Protein AF-A0A317H8D3-F1 (afdb_monomer)

Sequence (75 aa):
MEPEVKDFLKRIVWSVFFGLLWLMLNMTLGIYFDLLFIHDKIDMGNIFFYVFVILSLSGLIWYYAKTWKKKFPHG

pLDDT: mean 89.5, std 11.1, range [43.91, 97.81]

Radius of gyration: 17.22 Å; Cα contacts (8 Å, |Δi|>4): 31; chains: 1; bounding box: 41×16×49 Å

Solvent-accessible surface area (backbone atoms only — not comparable to full-atom values): 4327 Å² total; per-residue (Å²): 128,60,71,65,60,51,52,50,49,51,52,48,52,50,53,52,49,54,52,52,50,52,49,52,50,48,46,45,52,22,59,76,65,45,31,65,62,71,80,94,60,89,48,70,62,32,53,54,44,54,52,47,51,52,53,50,49,53,48,50,53,49,50,48,51,54,58,72,63,56,72,74,81,78,130

Mean predicted aligned error: 5.31 Å

Structure (mmCIF, N/CA/C/O backbone):
data_AF-A0A317H8D3-F1
#
_entry.id   AF-A0A317H8D3-F1
#
loop_
_atom_site.group_PDB
_atom_site.id
_atom_site.type_symbol
_atom_site.label_atom_id
_atom_site.label_alt_id
_atom_site.label_comp_id
_atom_site.label_asym_id
_atom_site.label_entity_id
_atom_site.label_seq_id
_atom_site.pdbx_PDB_ins_code
_atom_site.Cartn_x
_atom_site.Cartn_y
_atom_site.Cartn_z
_atom_site.occupancy
_atom_site.B_iso_or_equiv
_atom_site.auth_seq_id
_atom_site.auth_comp_id
_atom_site.auth_asym_id
_atom_site.auth_atom_id
_atom_site.pdbx_PDB_model_num
ATOM 1 N N . MET A 1 1 ? -26.143 8.429 15.960 1.00 64.25 1 MET A N 1
ATOM 2 C CA . MET A 1 1 ? -25.544 7.129 15.591 1.00 64.25 1 MET A CA 1
ATOM 3 C C . MET A 1 1 ? -24.869 6.595 16.832 1.00 64.25 1 MET A C 1
ATOM 5 O O . MET A 1 1 ? -24.131 7.361 17.445 1.00 64.25 1 MET A O 1
ATOM 9 N N . GLU A 1 2 ? -25.152 5.356 17.221 1.00 87.94 2 GLU A N 1
ATOM 10 C CA . GL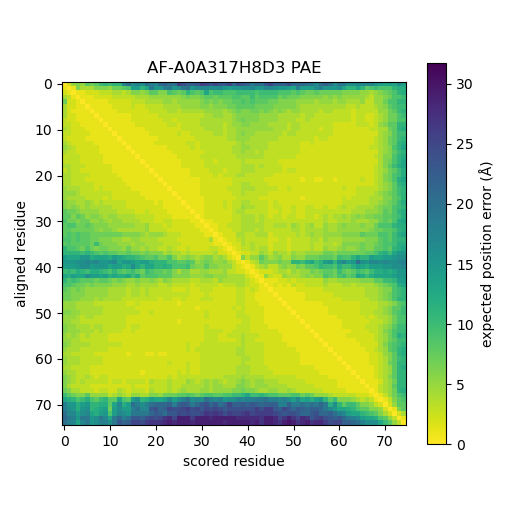U A 1 2 ? -24.467 4.730 18.353 1.00 87.94 2 GLU A CA 1
ATOM 11 C C . GLU A 1 2 ? -22.947 4.728 18.111 1.00 87.94 2 GLU A C 1
ATOM 13 O O . GLU A 1 2 ? -22.518 4.546 16.961 1.00 87.94 2 GLU A O 1
ATOM 18 N N . PRO A 1 3 ? -22.125 4.977 19.148 1.00 86.38 3 PRO A N 1
ATOM 19 C CA . PRO A 1 3 ? -20.670 5.046 19.011 1.00 86.38 3 PRO A CA 1
ATOM 20 C C . PRO A 1 3 ? -20.075 3.815 18.314 1.00 86.38 3 PRO A C 1
ATOM 22 O O . PRO A 1 3 ? -19.212 3.957 17.450 1.00 86.38 3 PRO A O 1
ATOM 25 N N . GLU A 1 4 ? -20.613 2.629 18.600 1.00 84.75 4 GLU A N 1
ATOM 26 C CA . GLU A 1 4 ? -20.185 1.359 18.004 1.00 84.75 4 GLU A CA 1
ATOM 27 C C . GLU A 1 4 ? -20.419 1.297 16.493 1.00 84.75 4 GLU A C 1
ATOM 29 O O . GLU A 1 4 ? -19.518 0.946 15.728 1.00 84.75 4 GLU A O 1
ATOM 34 N N . VAL A 1 5 ? -21.610 1.702 16.039 1.00 87.88 5 VAL A N 1
ATOM 35 C CA . VAL A 1 5 ? -21.961 1.734 14.611 1.00 87.88 5 VAL A CA 1
ATOM 36 C C . VAL A 1 5 ? -21.055 2.711 13.865 1.00 87.88 5 VAL A C 1
ATOM 38 O O . VAL A 1 5 ? -20.580 2.420 12.765 1.00 87.88 5 VAL A O 1
ATOM 41 N N . LYS A 1 6 ? -20.763 3.866 14.474 1.00 89.31 6 LYS A N 1
ATOM 42 C CA . LYS A 1 6 ? -19.854 4.863 13.898 1.00 89.31 6 LYS A CA 1
ATOM 43 C C . LYS A 1 6 ? -18.432 4.315 13.757 1.00 89.31 6 LYS A C 1
ATOM 45 O O . LYS A 1 6 ? -17.813 4.508 12.708 1.00 89.31 6 LYS A O 1
ATOM 50 N N . ASP A 1 7 ? -17.921 3.628 14.774 1.00 88.62 7 ASP A N 1
ATOM 51 C CA . ASP A 1 7 ? -16.580 3.038 14.747 1.00 88.62 7 ASP A CA 1
ATOM 52 C C . ASP A 1 7 ? -16.478 1.891 13.736 1.00 88.62 7 ASP A C 1
ATOM 54 O O . ASP A 1 7 ? -15.487 1.794 13.002 1.00 88.62 7 ASP A O 1
ATOM 58 N N . PHE A 1 8 ? -17.530 1.080 13.619 1.00 89.50 8 PHE A N 1
ATOM 59 C CA . PHE A 1 8 ? -17.627 0.037 12.604 1.00 89.50 8 PHE A CA 1
ATOM 60 C C . PHE A 1 8 ? -17.599 0.605 11.180 1.00 89.50 8 PHE A C 1
ATOM 62 O O . PHE A 1 8 ? -16.785 0.181 10.355 1.00 89.50 8 PHE A O 1
ATOM 69 N N . LEU A 1 9 ? -18.425 1.616 10.895 1.00 93.31 9 LEU A N 1
ATOM 70 C CA . LEU A 1 9 ? -18.449 2.269 9.585 1.00 93.31 9 LEU A CA 1
ATOM 71 C C . LEU A 1 9 ? -17.112 2.939 9.266 1.00 93.31 9 LEU A C 1
ATOM 73 O O . LEU A 1 9 ? -16.582 2.762 8.172 1.00 93.31 9 LEU A O 1
ATOM 77 N N . LYS A 1 10 ? -16.516 3.651 10.228 1.00 92.81 10 LYS A N 1
ATOM 78 C CA . LYS A 1 10 ? -15.207 4.298 10.055 1.00 92.81 10 LYS A CA 1
ATOM 79 C C . LYS A 1 10 ? -14.133 3.285 9.659 1.00 92.81 10 LYS A C 1
ATOM 81 O O . LYS A 1 10 ? -13.324 3.539 8.772 1.00 92.81 10 LYS A O 1
ATOM 86 N N . ARG A 1 11 ?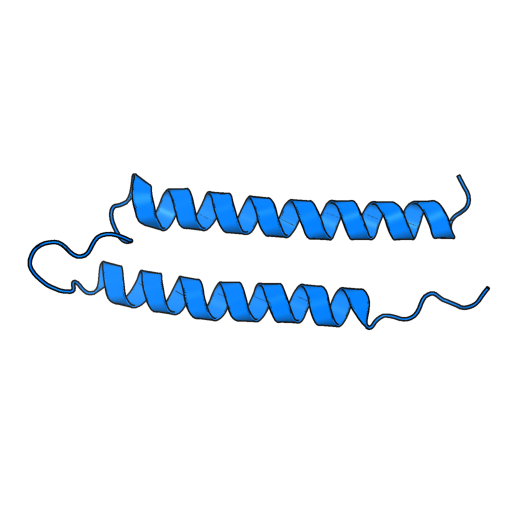 -14.139 2.120 10.292 1.00 91.31 11 ARG A N 1
ATOM 87 C CA . ARG A 1 11 ? -13.225 1.010 10.016 1.00 91.31 11 ARG A CA 1
ATOM 88 C C . ARG A 1 11 ? -13.437 0.394 8.629 1.00 91.31 11 ARG A C 1
ATOM 90 O O . ARG A 1 11 ? -12.448 0.078 7.965 1.00 91.31 11 ARG A O 1
ATOM 97 N N . ILE A 1 12 ? -14.684 0.256 8.171 1.00 94.50 12 ILE A N 1
ATOM 98 C CA . ILE A 1 12 ? -14.986 -0.155 6.789 1.00 94.50 12 ILE A CA 1
ATOM 99 C C . ILE A 1 12 ? -14.451 0.883 5.807 1.00 94.50 12 ILE A C 1
ATOM 101 O O . ILE A 1 12 ? -13.703 0.522 4.903 1.00 94.50 12 ILE A O 1
ATOM 105 N N . VAL A 1 13 ? -14.775 2.162 6.017 1.00 96.38 13 VAL A N 1
ATOM 106 C CA . VAL A 1 13 ? -14.338 3.266 5.152 1.00 96.38 13 VAL A CA 1
ATOM 107 C C . VAL A 1 13 ? -12.820 3.282 5.025 1.00 96.38 13 VAL A C 1
ATOM 109 O O . VAL A 1 13 ? -12.313 3.313 3.910 1.00 96.38 13 VAL A O 1
ATOM 112 N N . TRP A 1 14 ? -12.088 3.179 6.137 1.00 94.62 14 TRP A N 1
ATOM 113 C CA . TRP A 1 14 ? -10.629 3.095 6.093 1.00 94.62 14 TRP A CA 1
ATOM 114 C C . TRP A 1 14 ? -10.138 1.850 5.363 1.00 94.62 14 TRP A C 1
ATOM 116 O O . TRP A 1 14 ? -9.218 1.952 4.558 1.00 94.62 14 TRP A O 1
ATOM 126 N N . SER A 1 15 ? -10.758 0.689 5.593 1.00 95.31 15 SER A N 1
ATOM 127 C CA . SER A 1 15 ? -10.375 -0.540 4.893 1.00 95.31 15 SER A CA 1
ATOM 128 C C . SER A 1 15 ? -10.516 -0.366 3.379 1.00 95.31 15 SER A C 1
ATOM 130 O O . SER A 1 15 ? -9.550 -0.571 2.650 1.00 95.31 15 SER A O 1
ATOM 132 N N . VAL A 1 16 ? -11.675 0.102 2.912 1.00 97.06 16 VAL A N 1
ATOM 133 C CA . VAL A 1 16 ? -11.937 0.355 1.489 1.00 97.06 16 VAL A CA 1
ATOM 134 C C . VAL A 1 16 ? -10.991 1.422 0.937 1.00 97.06 16 VAL A C 1
ATOM 136 O O . VAL A 1 16 ? -10.372 1.202 -0.099 1.00 97.06 16 VAL A O 1
ATOM 139 N N . PHE A 1 17 ? -10.816 2.538 1.647 1.00 97.38 17 PHE A N 1
ATOM 140 C CA . PHE A 1 17 ? -9.931 3.627 1.238 1.00 97.38 17 PHE A CA 1
ATOM 141 C C . PHE A 1 17 ? -8.495 3.148 1.019 1.00 97.38 17 PHE A C 1
ATOM 143 O O . PHE A 1 17 ? -7.929 3.402 -0.038 1.00 97.38 17 PHE A O 1
ATOM 150 N N . PHE A 1 18 ? -7.915 2.412 1.972 1.00 96.56 18 PHE A N 1
ATOM 151 C CA . PHE A 1 18 ? -6.554 1.893 1.823 1.00 96.56 18 PHE A CA 1
ATOM 152 C C . PHE A 1 18 ? -6.431 0.888 0.674 1.00 96.56 18 PHE A C 1
ATOM 154 O O . PHE A 1 18 ? -5.394 0.850 0.018 1.00 96.56 18 PHE A O 1
ATOM 161 N N . GLY A 1 19 ? -7.484 0.119 0.394 1.00 97.06 19 GLY A N 1
ATOM 162 C CA . GLY A 1 19 ? -7.492 -0.843 -0.709 1.00 97.06 19 GLY A CA 1
ATOM 163 C C . GLY A 1 19 ? -7.525 -0.138 -2.059 1.00 97.06 19 GLY A C 1
ATOM 164 O O . GLY A 1 19 ? -6.726 -0.441 -2.941 1.00 97.06 19 GLY A O 1
ATOM 165 N N . LEU A 1 20 ? -8.393 0.866 -2.192 1.00 97.81 20 LEU A N 1
ATOM 166 C CA . LEU A 1 20 ? -8.472 1.709 -3.384 1.00 97.81 20 LEU A CA 1
ATOM 167 C C . LEU A 1 20 ? -7.197 2.532 -3.590 1.00 97.81 20 LEU A C 1
ATOM 169 O O . LEU A 1 20 ? -6.721 2.646 -4.716 1.00 97.81 20 LEU A O 1
ATOM 173 N N . LEU A 1 21 ? -6.617 3.071 -2.516 1.00 96.81 21 LEU A N 1
ATOM 174 C CA . LEU A 1 21 ? -5.350 3.794 -2.569 1.00 96.81 21 LEU A CA 1
ATOM 175 C C . LEU A 1 21 ? -4.216 2.879 -3.038 1.00 96.81 21 LEU A C 1
ATOM 177 O O . LEU A 1 21 ? -3.437 3.266 -3.906 1.00 96.81 21 LEU A O 1
ATOM 181 N N . TRP A 1 22 ? -4.146 1.657 -2.504 1.00 97.44 22 TRP A N 1
ATOM 182 C CA . TRP A 1 22 ? -3.167 0.666 -2.939 1.00 97.44 22 TRP A CA 1
ATOM 183 C C . TRP A 1 22 ? -3.343 0.327 -4.424 1.00 97.44 22 TRP A C 1
ATOM 185 O O . TRP A 1 22 ? -2.361 0.329 -5.164 1.00 97.44 22 TRP A O 1
ATOM 195 N N . LEU A 1 23 ? -4.579 0.126 -4.894 1.00 96.69 23 LEU A N 1
ATOM 196 C CA . LEU A 1 23 ? -4.855 -0.093 -6.316 1.00 96.69 23 LEU A CA 1
ATOM 197 C C . LEU A 1 23 ? -4.416 1.100 -7.173 1.00 96.69 23 LEU A C 1
ATOM 199 O O . LEU A 1 23 ? -3.683 0.904 -8.135 1.00 96.69 23 LEU A O 1
ATOM 203 N N . MET A 1 24 ? -4.784 2.334 -6.816 1.00 97.00 24 MET A N 1
ATOM 204 C CA . MET A 1 24 ? -4.376 3.531 -7.567 1.00 97.00 24 MET A CA 1
ATOM 205 C C . MET A 1 24 ? -2.856 3.690 -7.649 1.00 97.00 24 MET A C 1
ATOM 207 O O . MET A 1 24 ? -2.333 4.015 -8.717 1.00 97.00 24 MET A O 1
ATOM 211 N N . LEU A 1 25 ? -2.141 3.441 -6.549 1.00 95.62 25 LEU A N 1
ATOM 212 C CA . LEU A 1 25 ? -0.682 3.513 -6.526 1.00 95.62 25 LEU A CA 1
ATOM 213 C C . LEU A 1 25 ? -0.063 2.461 -7.445 1.00 95.62 25 LEU A C 1
ATOM 215 O O . LEU A 1 25 ? 0.813 2.799 -8.231 1.00 95.62 25 LEU A O 1
ATOM 219 N N . ASN A 1 26 ? -0.541 1.216 -7.404 1.00 95.62 26 ASN A N 1
ATOM 220 C CA . ASN A 1 26 ? -0.018 0.155 -8.265 1.00 95.62 26 ASN A CA 1
ATOM 221 C C . ASN A 1 26 ? -0.398 0.344 -9.735 1.00 95.62 26 ASN A C 1
ATOM 223 O O . ASN A 1 26 ? 0.406 0.035 -10.603 1.00 95.62 26 ASN A O 1
ATOM 227 N N . MET A 1 27 ? -1.574 0.898 -10.031 1.00 95.12 27 MET A N 1
ATOM 228 C CA . MET A 1 27 ? -1.958 1.256 -11.399 1.00 95.12 27 MET A CA 1
ATOM 229 C C . MET A 1 27 ? -1.069 2.380 -11.937 1.00 9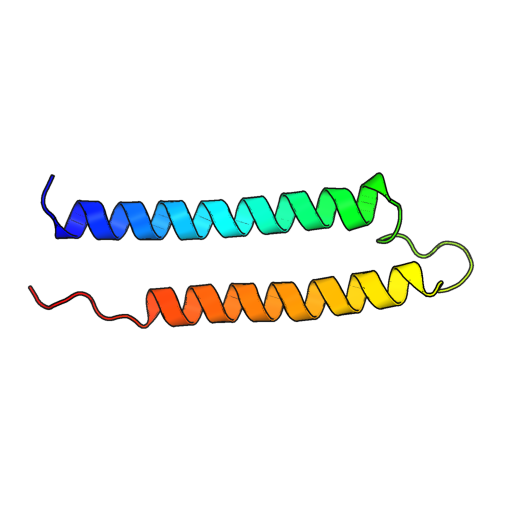5.12 27 MET A C 1
ATOM 231 O O . MET A 1 27 ? -0.563 2.288 -13.049 1.00 95.12 27 MET A O 1
ATOM 235 N N . THR A 1 28 ? -0.815 3.416 -11.136 1.00 93.50 28 THR A N 1
ATOM 236 C CA . THR A 1 28 ? 0.080 4.512 -11.529 1.00 93.50 28 THR A CA 1
ATOM 237 C C . THR A 1 28 ? 1.514 4.006 -11.702 1.00 93.50 28 THR A C 1
ATOM 239 O O . THR A 1 28 ? 2.114 4.163 -12.754 1.00 93.50 28 THR A O 1
ATOM 242 N N . LEU A 1 29 ? 2.069 3.335 -10.697 1.00 92.69 29 LEU A N 1
ATOM 243 C CA . LEU A 1 29 ? 3.447 2.845 -10.747 1.00 92.69 29 LEU A CA 1
ATOM 244 C C . LEU A 1 29 ? 3.647 1.740 -11.789 1.00 92.69 29 LEU A C 1
ATOM 246 O O . LEU A 1 29 ? 4.657 1.725 -12.477 1.00 92.69 29 LEU A O 1
ATOM 250 N N . GLY A 1 30 ? 2.690 0.831 -11.927 1.00 91.62 30 GLY A N 1
ATOM 251 C CA . GLY A 1 30 ? 2.803 -0.316 -12.816 1.00 91.62 30 GLY A CA 1
ATOM 252 C C . GLY A 1 30 ? 2.470 0.007 -14.266 1.00 91.62 30 GLY A C 1
ATOM 253 O O . GLY A 1 30 ? 3.217 -0.369 -15.159 1.00 91.62 30 GLY A O 1
ATOM 254 N N . ILE A 1 31 ? 1.354 0.693 -14.514 1.00 90.94 31 ILE A N 1
ATOM 255 C CA . ILE A 1 31 ? 0.867 0.927 -15.879 1.00 90.94 31 ILE A CA 1
ATOM 256 C C . ILE A 1 31 ? 1.382 2.257 -16.414 1.00 90.94 31 ILE A C 1
ATOM 258 O O . ILE A 1 31 ? 1.925 2.290 -17.510 1.00 90.94 31 ILE A O 1
ATOM 262 N N . TYR A 1 32 ? 1.247 3.355 -15.662 1.00 88.81 32 TYR A N 1
ATOM 263 C CA . TYR A 1 32 ? 1.651 4.672 -16.173 1.00 88.81 32 TYR A CA 1
ATOM 264 C C . TYR A 1 32 ? 3.171 4.789 -16.355 1.00 88.81 32 TYR A C 1
ATOM 266 O O . TYR A 1 32 ? 3.621 5.374 -17.335 1.00 88.81 32 TYR A O 1
ATOM 274 N N . PHE A 1 33 ? 3.960 4.197 -15.455 1.00 88.94 33 PHE A N 1
ATOM 275 C CA . PHE A 1 33 ? 5.418 4.109 -15.615 1.00 88.94 33 PHE A CA 1
ATOM 276 C C . PHE A 1 33 ? 5.885 2.823 -16.307 1.00 88.94 33 PHE A C 1
ATOM 278 O O . PHE A 1 33 ? 7.086 2.573 -16.350 1.00 88.94 33 PHE A O 1
ATOM 285 N N . ASP A 1 34 ? 4.958 2.009 -16.825 1.00 89.75 34 ASP A N 1
ATOM 286 C CA . ASP A 1 34 ? 5.253 0.793 -17.595 1.00 89.75 34 ASP A CA 1
ATOM 287 C C . ASP A 1 34 ? 6.056 -0.288 -16.827 1.00 89.75 34 ASP A C 1
ATOM 289 O O . ASP A 1 34 ? 6.505 -1.277 -17.396 1.00 89.75 34 ASP A O 1
ATOM 293 N N . LEU A 1 35 ? 6.207 -0.152 -15.500 1.00 90.00 35 LEU A N 1
ATOM 294 C CA . LEU A 1 35 ? 6.986 -1.068 -14.650 1.00 90.00 35 LEU A CA 1
ATOM 295 C C . LEU A 1 35 ? 6.331 -2.446 -14.470 1.00 90.00 35 LEU A C 1
ATOM 297 O O . LEU A 1 35 ? 6.992 -3.403 -14.054 1.00 90.00 35 LEU A O 1
ATOM 301 N N . LEU A 1 36 ? 5.032 -2.556 -14.752 1.00 89.25 36 LEU A N 1
ATOM 302 C CA . LEU A 1 36 ? 4.288 -3.813 -14.709 1.00 89.25 36 LEU A CA 1
ATOM 303 C C . LEU A 1 36 ? 4.635 -4.710 -15.903 1.00 89.25 36 LEU A C 1
ATOM 305 O O . LEU A 1 36 ? 4.650 -5.935 -15.761 1.00 89.25 36 LEU A O 1
ATOM 309 N N . PHE A 1 37 ? 4.915 -4.115 -17.062 1.00 89.00 37 PHE A N 1
ATOM 310 C CA . PHE A 1 37 ? 5.131 -4.845 -18.301 1.00 89.00 37 PHE A CA 1
ATOM 311 C C . PHE A 1 37 ? 6.613 -5.190 -18.461 1.00 89.00 37 PHE A C 1
ATOM 313 O O . PHE A 1 37 ? 7.499 -4.345 -18.353 1.00 89.00 37 PHE A O 1
ATOM 320 N N . ILE A 1 38 ? 6.886 -6.473 -18.690 1.00 88.88 38 ILE A N 1
ATOM 321 C CA . ILE A 1 38 ? 8.221 -6.951 -19.047 1.00 88.88 38 ILE A CA 1
ATOM 322 C C . ILE A 1 38 ? 8.214 -7.093 -20.564 1.00 88.88 38 ILE A C 1
ATOM 324 O O . ILE A 1 38 ? 7.525 -7.967 -21.085 1.00 88.88 38 ILE A O 1
ATOM 328 N N . HIS A 1 39 ? 8.940 -6.211 -21.252 1.00 84.12 39 HIS A N 1
ATOM 329 C CA . HIS A 1 39 ? 9.051 -6.233 -22.71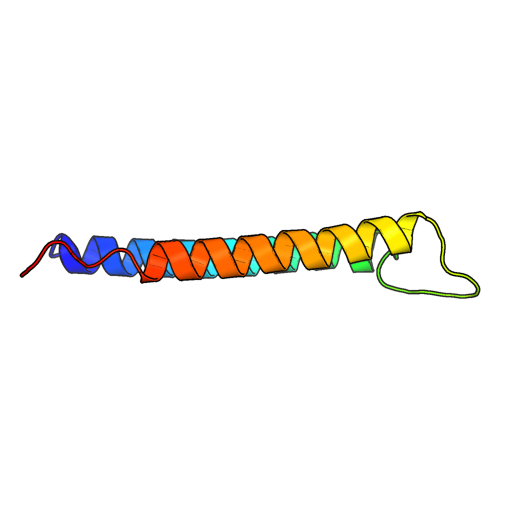3 1.00 84.12 39 HIS A CA 1
ATOM 330 C C . HIS A 1 39 ? 10.076 -7.287 -23.155 1.00 84.12 39 HIS A C 1
ATOM 332 O O . HIS A 1 39 ? 9.767 -8.473 -23.175 1.00 84.12 39 HIS A O 1
ATOM 338 N N . ASP A 1 40 ? 11.316 -6.887 -23.452 1.00 82.62 40 ASP A N 1
ATOM 339 C CA . ASP A 1 40 ? 12.345 -7.813 -23.960 1.00 82.62 40 ASP A CA 1
ATOM 340 C C . ASP A 1 40 ? 13.222 -8.428 -22.862 1.00 82.62 40 ASP A C 1
ATOM 342 O O . ASP A 1 40 ? 13.756 -9.528 -23.005 1.00 82.62 40 ASP A O 1
ATOM 346 N N . LYS A 1 41 ? 13.417 -7.701 -21.759 1.00 86.81 41 LYS A N 1
ATOM 347 C CA . LYS A 1 41 ? 14.251 -8.120 -20.631 1.00 86.81 41 LYS A CA 1
ATOM 348 C C . LYS A 1 41 ? 13.716 -7.542 -19.334 1.00 86.81 41 LYS A C 1
ATOM 350 O O . LYS A 1 41 ? 13.137 -6.459 -19.323 1.00 86.81 41 LYS A O 1
ATOM 355 N N . ILE A 1 42 ? 13.948 -8.263 -18.244 1.00 88.56 42 ILE A N 1
ATOM 356 C CA . ILE A 1 42 ? 13.648 -7.766 -16.904 1.00 88.56 42 ILE A CA 1
ATOM 357 C C . ILE A 1 42 ? 14.623 -6.630 -16.603 1.00 88.56 42 ILE A C 1
ATOM 359 O O . ILE A 1 42 ? 15.832 -6.855 -16.529 1.00 88.56 42 ILE A O 1
ATOM 363 N N . ASP A 1 43 ? 14.094 -5.422 -16.434 1.00 89.75 43 ASP A N 1
ATOM 364 C CA . ASP A 1 43 ? 14.868 -4.278 -15.973 1.00 89.75 43 ASP A CA 1
ATOM 365 C C . ASP A 1 43 ? 14.816 -4.170 -14.440 1.00 89.75 43 ASP A C 1
ATOM 367 O O . ASP A 1 43 ? 13.925 -4.709 -13.773 1.00 89.75 43 ASP A O 1
ATOM 371 N N . MET A 1 44 ? 15.767 -3.441 -13.857 1.00 90.06 44 MET A N 1
ATOM 372 C CA . MET A 1 44 ? 15.782 -3.153 -12.424 1.00 90.06 44 MET A CA 1
ATOM 373 C C . MET A 1 44 ? 14.479 -2.485 -11.972 1.00 90.06 44 MET A C 1
ATOM 375 O O . MET A 1 44 ? 13.986 -2.799 -10.889 1.00 90.06 44 MET A O 1
ATOM 379 N N . GLY A 1 45 ? 13.885 -1.625 -12.809 1.00 89.19 45 GLY A N 1
ATOM 380 C CA . GLY A 1 45 ? 12.593 -0.993 -12.536 1.00 89.19 45 GLY A CA 1
ATOM 381 C C . GLY A 1 45 ? 11.473 -2.008 -12.287 1.00 89.19 45 GLY A C 1
ATOM 382 O O . GLY A 1 45 ? 10.743 -1.881 -11.302 1.00 89.19 45 GLY A O 1
ATOM 383 N N . ASN A 1 46 ? 11.392 -3.063 -13.106 1.00 93.06 46 ASN A N 1
ATOM 384 C CA . ASN A 1 46 ? 10.419 -4.137 -12.907 1.00 93.06 46 ASN A CA 1
ATOM 385 C C . ASN A 1 46 ? 10.676 -4.858 -11.577 1.00 93.06 46 ASN A C 1
ATOM 387 O O . ASN A 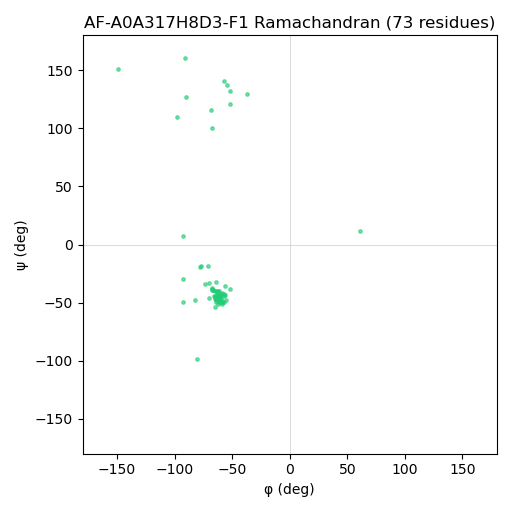1 46 ? 9.751 -5.057 -10.795 1.00 93.06 46 ASN A O 1
ATOM 391 N N . ILE A 1 47 ? 11.932 -5.215 -11.281 1.00 93.44 47 ILE A N 1
ATOM 392 C CA . ILE A 1 47 ? 12.290 -5.934 -10.045 1.00 93.44 47 ILE A CA 1
ATOM 393 C C . ILE A 1 47 ? 11.870 -5.127 -8.813 1.00 93.44 47 ILE A C 1
ATOM 395 O O . ILE A 1 47 ? 11.192 -5.658 -7.931 1.00 93.44 47 ILE A O 1
ATOM 399 N N . PHE A 1 48 ? 12.226 -3.841 -8.761 1.00 94.75 48 PHE A N 1
ATOM 400 C CA . PHE A 1 48 ? 11.836 -2.970 -7.654 1.00 94.75 48 PHE A CA 1
ATOM 401 C C . PHE A 1 48 ? 10.319 -2.834 -7.542 1.00 94.75 48 PHE A C 1
ATOM 403 O O . PHE A 1 48 ? 9.791 -2.885 -6.430 1.00 94.75 48 PHE A O 1
ATOM 410 N N . PHE A 1 49 ? 9.613 -2.720 -8.669 1.00 94.56 49 PHE A N 1
ATOM 411 C CA . PHE A 1 49 ? 8.158 -2.659 -8.680 1.00 94.56 49 PHE A CA 1
ATOM 412 C C . PHE A 1 49 ? 7.524 -3.939 -8.121 1.00 94.56 49 PH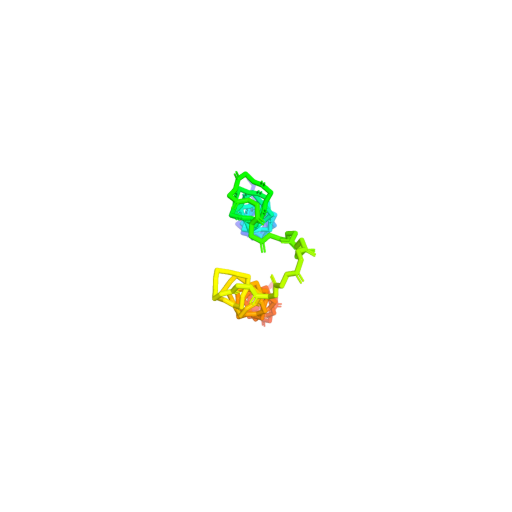E A C 1
ATOM 414 O O . PHE A 1 49 ? 6.702 -3.858 -7.211 1.00 94.56 49 PHE A O 1
ATOM 421 N N . TYR A 1 50 ? 7.945 -5.124 -8.566 1.00 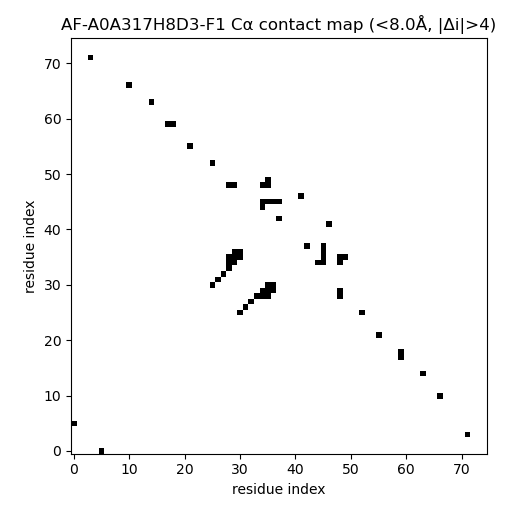94.56 50 TYR A N 1
ATOM 422 C CA . TYR A 1 50 ? 7.409 -6.391 -8.059 1.00 94.56 50 TYR A CA 1
ATOM 423 C C . TYR A 1 50 ? 7.721 -6.611 -6.571 1.00 94.56 50 TYR A C 1
ATOM 425 O O . TYR A 1 50 ? 6.847 -7.045 -5.817 1.00 94.56 50 TYR A O 1
ATOM 433 N N . VAL A 1 51 ? 8.926 -6.254 -6.111 1.00 96.44 51 VAL A N 1
ATOM 434 C CA . VAL A 1 51 ? 9.267 -6.282 -4.678 1.00 96.44 51 VAL A CA 1
AT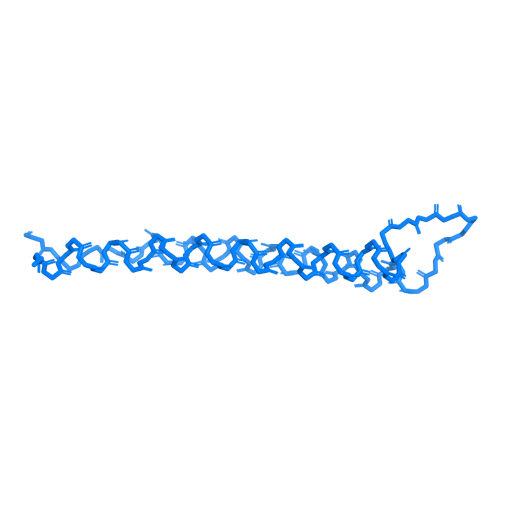OM 435 C C . VAL A 1 51 ? 8.368 -5.323 -3.892 1.00 96.44 51 VAL A C 1
ATOM 437 O O . VAL A 1 51 ? 7.817 -5.704 -2.858 1.00 96.44 51 VAL A O 1
ATOM 440 N N . PHE A 1 52 ? 8.157 -4.104 -4.394 1.00 95.50 52 PHE A N 1
ATOM 441 C CA . PHE A 1 52 ? 7.250 -3.128 -3.792 1.00 95.50 52 PHE A CA 1
ATOM 442 C C . PHE A 1 52 ? 5.803 -3.640 -3.730 1.00 95.50 52 PHE A C 1
ATOM 444 O O . PHE A 1 52 ? 5.167 -3.525 -2.681 1.00 95.50 52 PHE A O 1
ATOM 451 N N . VAL A 1 53 ? 5.282 -4.243 -4.802 1.00 96.25 53 VAL A N 1
ATOM 452 C CA . VAL A 1 53 ? 3.925 -4.815 -4.857 1.00 96.25 53 VAL A CA 1
ATOM 453 C C . VAL A 1 53 ? 3.763 -5.891 -3.784 1.00 96.25 53 VAL A C 1
ATOM 455 O O . VAL A 1 53 ? 2.813 -5.841 -3.006 1.00 96.25 53 VAL A O 1
ATOM 458 N N . ILE A 1 54 ? 4.711 -6.828 -3.681 1.00 97.62 54 ILE A N 1
ATOM 459 C CA . ILE A 1 54 ? 4.656 -7.928 -2.705 1.00 97.62 54 ILE A CA 1
ATOM 460 C C . ILE A 1 54 ? 4.724 -7.399 -1.269 1.00 97.62 54 ILE A C 1
ATOM 462 O O . ILE A 1 54 ? 3.917 -7.794 -0.420 1.00 97.62 54 ILE A O 1
ATOM 466 N N . LEU A 1 55 ? 5.665 -6.495 -0.982 1.00 97.50 55 LEU A N 1
ATOM 467 C CA . LEU A 1 55 ? 5.826 -5.918 0.353 1.00 97.50 55 LEU A CA 1
ATOM 468 C C . LEU A 1 55 ? 4.609 -5.082 0.754 1.00 97.50 55 LEU A C 1
ATOM 470 O O . LEU A 1 55 ? 4.093 -5.230 1.864 1.00 97.50 55 LEU A O 1
ATOM 474 N N . SER A 1 56 ? 4.118 -4.234 -0.150 1.00 96.25 56 SER A N 1
ATOM 475 C CA . SER A 1 56 ? 2.962 -3.377 0.112 1.00 96.25 56 SER A CA 1
ATOM 476 C C . SER A 1 56 ? 1.669 -4.182 0.257 1.00 96.25 56 SER A C 1
ATOM 478 O O . SER A 1 56 ? 0.888 -3.890 1.160 1.00 96.25 56 SER A O 1
ATOM 480 N N . LEU A 1 57 ? 1.467 -5.236 -0.543 1.00 97.12 57 LEU A N 1
ATOM 481 C CA . LEU A 1 57 ? 0.328 -6.147 -0.405 1.00 97.12 57 LEU A CA 1
ATOM 482 C C . LEU A 1 57 ? 0.372 -6.891 0.932 1.00 97.12 57 LEU A C 1
ATOM 484 O O . LEU A 1 57 ? -0.630 -6.951 1.644 1.00 97.12 57 LEU A O 1
ATOM 488 N N . SER A 1 58 ? 1.542 -7.408 1.309 1.00 97.56 58 SER A N 1
ATOM 489 C CA . SER A 1 58 ? 1.737 -8.071 2.603 1.00 97.56 58 SER A CA 1
ATOM 490 C C . SER A 1 58 ? 1.437 -7.117 3.764 1.00 97.56 58 SER A C 1
ATOM 492 O O . SER A 1 58 ? 0.741 -7.486 4.712 1.00 97.56 58 SER A O 1
ATOM 494 N N . GLY A 1 59 ? 1.892 -5.864 3.663 1.00 96.75 59 GLY A N 1
ATOM 495 C CA . GLY A 1 59 ? 1.585 -4.803 4.622 1.00 96.75 59 GLY A CA 1
ATOM 496 C C . GLY A 1 59 ? 0.094 -4.465 4.690 1.00 96.75 59 GLY A C 1
ATOM 497 O O . GLY A 1 59 ? -0.443 -4.308 5.787 1.00 96.75 59 GLY A O 1
ATOM 498 N N . LEU A 1 60 ? -0.595 -4.413 3.547 1.00 96.38 60 LEU A N 1
ATOM 499 C CA . LEU A 1 60 ? -2.033 -4.154 3.467 1.00 96.38 60 LEU A CA 1
ATOM 500 C C . LEU A 1 60 ? -2.845 -5.280 4.122 1.00 96.38 60 LEU A C 1
ATOM 502 O O . LEU A 1 60 ? -3.710 -5.018 4.960 1.00 96.38 60 LEU A O 1
ATOM 506 N N . ILE A 1 61 ? -2.518 -6.537 3.806 1.00 96.44 61 ILE A N 1
ATOM 507 C CA . ILE A 1 61 ? -3.140 -7.719 4.418 1.00 96.44 61 ILE A CA 1
ATOM 508 C C . ILE A 1 61 ? -2.904 -7.714 5.929 1.00 96.44 61 ILE A C 1
ATOM 510 O O . ILE A 1 61 ? -3.844 -7.909 6.701 1.00 96.44 61 ILE A O 1
ATOM 514 N N . TRP A 1 62 ? -1.672 -7.448 6.374 1.00 96.06 62 TRP A N 1
ATOM 515 C CA . TRP A 1 62 ? -1.354 -7.340 7.797 1.00 96.06 62 TRP A CA 1
ATOM 516 C C . TRP A 1 62 ? -2.137 -6.213 8.480 1.00 96.06 62 TRP A C 1
ATOM 518 O O . TRP A 1 62 ? -2.687 -6.420 9.564 1.00 96.06 62 TRP A O 1
ATOM 528 N N . TYR A 1 63 ? -2.238 -5.042 7.847 1.00 94.44 63 TYR A N 1
ATOM 529 C CA . TYR A 1 63 ? -2.997 -3.905 8.359 1.00 94.44 63 TYR A CA 1
ATOM 530 C C . TYR A 1 63 ? -4.479 -4.253 8.520 1.00 94.44 63 TYR A C 1
ATOM 532 O O . TYR A 1 63 ? -5.055 -4.001 9.583 1.00 94.44 63 TYR A O 1
ATOM 540 N N . TYR A 1 64 ? -5.094 -4.896 7.525 1.00 94.31 64 TYR A N 1
ATOM 541 C CA . TYR A 1 64 ? -6.471 -5.369 7.638 1.00 94.31 64 TYR A CA 1
ATOM 542 C C . TYR A 1 64 ? -6.607 -6.428 8.723 1.00 94.31 64 TYR A C 1
ATOM 544 O O . TYR A 1 64 ? -7.438 -6.267 9.614 1.00 94.31 64 TYR A O 1
ATOM 552 N N . ALA A 1 65 ? -5.760 -7.455 8.739 1.00 93.56 65 ALA A N 1
ATOM 553 C CA . ALA A 1 65 ? -5.802 -8.489 9.766 1.00 93.56 65 ALA A CA 1
ATOM 554 C C . ALA A 1 65 ? -5.683 -7.891 11.177 1.00 93.56 65 ALA A C 1
ATOM 556 O O . ALA A 1 65 ? -6.455 -8.245 12.064 1.00 93.56 65 ALA A O 1
ATOM 557 N N . LYS A 1 66 ? -4.773 -6.934 11.394 1.00 91.75 66 LYS A N 1
ATOM 558 C CA . LYS A 1 66 ? -4.611 -6.229 12.674 1.00 91.75 66 LYS A CA 1
ATOM 559 C C . LYS A 1 66 ? -5.831 -5.389 13.019 1.00 91.75 66 LYS A C 1
ATOM 561 O O . LYS A 1 66 ? -6.300 -5.423 14.155 1.00 91.75 66 LYS A O 1
ATOM 566 N N . THR A 1 67 ? -6.358 -4.657 12.044 1.00 89.25 67 THR A N 1
ATOM 567 C CA . THR A 1 67 ? -7.558 -3.848 12.227 1.00 89.25 67 THR A CA 1
ATOM 568 C C . THR A 1 67 ? -8.700 -4.771 12.648 1.00 89.25 67 THR A C 1
ATOM 570 O O . THR A 1 67 ? -9.366 -4.498 13.640 1.00 89.25 67 THR A O 1
ATOM 573 N N . TRP A 1 68 ? -8.933 -5.896 11.950 1.00 89.12 68 TRP A N 1
ATOM 574 C CA . TRP A 1 68 ? -10.051 -6.853 12.157 1.00 89.12 68 TRP A CA 1
ATOM 575 C C . TRP A 1 68 ? -9.881 -7.795 13.344 1.00 89.12 68 TRP A C 1
ATOM 577 O O . TRP A 1 68 ? -10.878 -8.250 13.892 1.00 89.12 68 TRP A O 1
ATOM 587 N N . LYS A 1 69 ? -8.661 -7.956 13.855 1.00 86.00 69 LYS A N 1
ATOM 588 C CA . LYS A 1 69 ? -8.400 -8.629 15.135 1.00 86.00 69 LYS A CA 1
ATOM 589 C C . LYS A 1 69 ? -8.697 -7.774 16.366 1.00 86.00 69 LYS A C 1
ATOM 591 O O . LYS A 1 69 ? -8.843 -8.332 17.452 1.00 86.00 69 LYS A O 1
ATOM 596 N N . LYS A 1 70 ? -8.769 -6.443 16.242 1.00 73.38 70 LYS A N 1
ATOM 597 C CA . LYS A 1 70 ? -9.117 -5.565 17.368 1.00 73.38 70 LYS A CA 1
ATOM 598 C C . LYS A 1 70 ? -10.584 -5.831 17.739 1.00 73.38 70 LYS A C 1
ATOM 600 O O . LYS A 1 70 ? -11.478 -5.391 17.018 1.00 73.38 70 LYS A O 1
ATOM 605 N N . LYS A 1 71 ? -10.809 -6.622 18.800 1.00 59.03 71 LYS A N 1
ATOM 606 C CA . LYS A 1 71 ? -12.146 -6.906 19.343 1.00 59.03 71 LYS A CA 1
ATOM 607 C C . LYS A 1 71 ? -12.840 -5.580 19.646 1.00 59.03 71 LYS A C 1
ATOM 609 O O . LYS A 1 71 ? -12.197 -4.665 20.165 1.00 59.03 71 LYS A O 1
ATOM 614 N N . PHE A 1 72 ? -14.123 -5.486 19.301 1.00 60.94 72 PHE A N 1
ATOM 615 C CA . PHE A 1 72 ? -14.973 -4.400 19.776 1.00 60.94 72 PHE A CA 1
ATOM 616 C C . PHE A 1 72 ? -14.839 -4.343 21.305 1.00 60.94 72 PHE A C 1
ATOM 618 O O . PHE A 1 72 ? -14.856 -5.412 21.930 1.00 60.94 72 PHE A O 1
ATOM 625 N N . PRO A 1 73 ? -14.625 -3.158 21.911 1.00 55.03 73 PRO A N 1
ATOM 626 C CA . PRO A 1 73 ? -14.871 -3.012 23.337 1.00 55.03 73 PRO A CA 1
ATOM 627 C C . PRO A 1 73 ? -16.293 -3.525 23.549 1.00 55.03 73 PRO A C 1
ATOM 629 O O . PRO A 1 73 ? -17.193 -3.102 22.834 1.00 55.03 73 PRO A O 1
ATOM 632 N N . HIS A 1 74 ? -16.418 -4.540 24.392 1.00 49.66 74 HIS A N 1
ATOM 633 C CA . HIS A 1 74 ? -17.646 -5.268 24.671 1.00 49.66 74 HIS A CA 1
ATOM 634 C C . HIS A 1 74 ? -18.885 -4.357 24.696 1.00 49.66 74 HIS A C 1
ATOM 636 O O . HIS A 1 74 ? -18.869 -3.346 25.399 1.00 49.66 74 HIS A O 1
ATOM 642 N N . GLY A 1 75 ? -19.928 -4.754 23.961 1.00 43.91 75 GLY A N 1
ATOM 6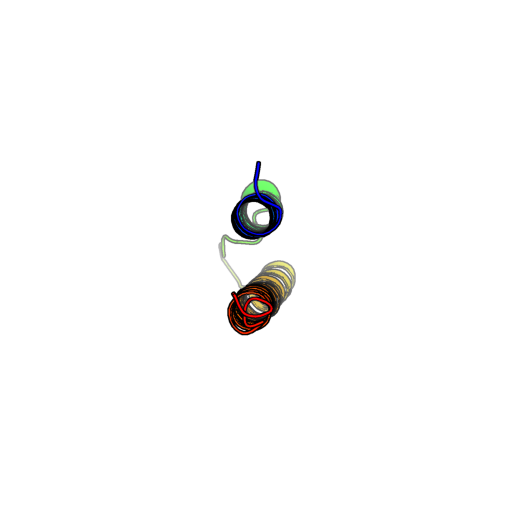43 C CA . GLY A 1 75 ? -21.285 -4.610 24.485 1.00 43.91 75 GLY A CA 1
ATOM 644 C C . GLY A 1 75 ? -21.462 -5.527 25.688 1.00 43.91 75 GLY A C 1
ATOM 645 O O . GLY A 1 75 ? -20.818 -6.607 25.690 1.00 43.91 75 GLY A O 1
#

Secondary structure (DSSP, 8-state):
--HHHHHHHHHHHHHHHHHHHHHHHHHIIIIITSTT---SS--HHHHHHHHHHHHHHHHHHHHHHHHHHSPPP--

Foldseek 3Di:
DPPLVVVVVVLVVVLVVLVVVLVVVLCCLCPVVVLVDDDPHNDPSVVVSVVCNVVSVVVSVVVNVVSVPPDDPDD